Protein AF-A0A959I5C8-F1 (afdb_monomer_lite)

Foldseek 3Di:
DDPPDDPPPPPPPPPDDPDDDPPPVPQPQDQAWEWEADPNDIDIWGARGFADDPQKTWTHDPPPTQKIWIWPRHDFWDKDALVPVVRNIWIWGQDPVRDIDISPTKIWGWPDDDRNDTHTYIYD

Secondary structure (DSSP, 8-state):
-----SSSSSSSSTTS---------------EEEEEEETTEEEEEEES-EEEETTEEEES-TTT-SEEEEEES--SSEEEETTS-SSEEEEEEE-TTS-EEESSS-EEEEEEE-SS-EEEEEE-

Sequence (124 aa):
MKPFSFFLLLSLLALIACNKEDDTPEPSPGNCIVQYTYNGVETTDVVIACTYLDGTLNVGATGVDDSQIQIDPITAPGTFSSLNNDPMVFVAIKLDDGTQVFGVDVTVKVEKLTATESSGTFSG

pLDDT: mean 70.49, std 15.5, range [40.5, 89.94]

Radius of gyration: 22.76 Å; chains: 1; bounding box: 34×82×29 Å

Structure (mmCIF, N/CA/C/O backbone):
data_AF-A0A959I5C8-F1
#
_entry.id   AF-A0A959I5C8-F1
#
loop_
_atom_site.group_PDB
_atom_site.id
_atom_site.type_symbol
_atom_site.label_atom_id
_atom_site.label_alt_id
_atom_site.label_comp_id
_atom_site.label_asym_id
_atom_site.label_entity_id
_atom_site.label_seq_id
_atom_site.pdbx_PDB_ins_code
_atom_site.Cartn_x
_atom_site.Cartn_y
_atom_site.Cartn_z
_atom_site.occupancy
_atom_site.B_iso_or_equiv
_atom_site.auth_seq_id
_atom_site.auth_comp_id
_atom_site.auth_asym_id
_atom_site.auth_atom_id
_atom_site.pdbx_PDB_model_num
ATOM 1 N N . MET A 1 1 ? 10.334 -73.655 -10.610 1.00 41.66 1 MET A N 1
ATOM 2 C CA . MET A 1 1 ? 11.441 -72.734 -10.264 1.00 41.66 1 MET A CA 1
ATOM 3 C C . MET A 1 1 ? 10.967 -71.318 -10.570 1.00 41.66 1 MET A C 1
ATOM 5 O O . MET A 1 1 ? 10.453 -71.098 -11.657 1.00 41.66 1 MET A O 1
ATOM 9 N N . LYS A 1 2 ? 10.991 -70.421 -9.575 1.00 40.50 2 LYS A N 1
ATOM 10 C CA . LYS A 1 2 ? 10.448 -69.049 -9.633 1.00 40.50 2 LYS A CA 1
ATOM 11 C C . LYS A 1 2 ? 11.415 -68.115 -10.381 1.00 40.50 2 LYS A C 1
ATOM 13 O O . LYS A 1 2 ? 12.581 -68.097 -9.995 1.00 40.50 2 LYS A O 1
ATOM 18 N N . PRO A 1 3 ? 10.973 -67.285 -11.341 1.00 44.66 3 PRO A N 1
ATOM 19 C CA . PRO A 1 3 ? 11.736 -66.114 -11.752 1.00 44.66 3 PRO A CA 1
ATOM 20 C C . PRO A 1 3 ? 11.409 -64.964 -10.790 1.00 44.66 3 PRO A C 1
ATOM 22 O O . PRO A 1 3 ? 10.428 -64.249 -10.955 1.00 44.66 3 PRO A O 1
ATOM 25 N N . PHE A 1 4 ? 12.207 -64.825 -9.734 1.00 50.97 4 PHE A N 1
ATOM 26 C CA . PHE A 1 4 ? 12.113 -63.724 -8.772 1.00 50.97 4 PHE A CA 1
ATOM 27 C C . PHE A 1 4 ? 13.407 -62.913 -8.838 1.00 50.97 4 PHE A C 1
ATOM 29 O O . PHE A 1 4 ? 14.204 -62.957 -7.912 1.00 50.97 4 PHE A O 1
ATOM 36 N N . SER A 1 5 ? 13.689 -62.278 -9.980 1.00 56.00 5 SER A N 1
ATOM 37 C CA . SER A 1 5 ? 14.811 -61.333 -10.091 1.00 56.00 5 SER A CA 1
ATOM 38 C C . SER A 1 5 ? 14.785 -60.572 -11.421 1.00 56.00 5 SER A C 1
ATOM 40 O O . SER A 1 5 ? 15.542 -60.879 -12.334 1.00 56.00 5 SER A O 1
ATOM 42 N N . PHE A 1 6 ? 13.872 -59.607 -11.575 1.00 49.06 6 PHE A N 1
ATOM 43 C CA . PHE A 1 6 ? 14.007 -58.582 -12.631 1.00 49.06 6 PHE A CA 1
ATOM 44 C C . PHE A 1 6 ? 13.288 -57.252 -12.330 1.00 49.06 6 PHE A C 1
ATOM 46 O O . PHE A 1 6 ? 13.108 -56.431 -13.219 1.00 49.06 6 PHE A O 1
ATOM 53 N N . PHE A 1 7 ? 12.874 -57.008 -11.081 1.00 49.69 7 PHE A N 1
ATOM 54 C CA . PHE A 1 7 ? 12.113 -55.803 -10.703 1.00 49.69 7 PHE A CA 1
ATOM 55 C C . PHE A 1 7 ? 12.851 -54.876 -9.726 1.00 49.69 7 PHE A C 1
ATOM 57 O O . PHE A 1 7 ? 12.232 -54.029 -9.093 1.00 49.69 7 PHE A O 1
ATOM 64 N N . LEU A 1 8 ? 14.175 -55.020 -9.596 1.00 50.28 8 LEU A N 1
ATOM 65 C CA . LEU A 1 8 ? 14.963 -54.290 -8.592 1.00 50.28 8 LEU A CA 1
ATOM 66 C C . LEU A 1 8 ? 16.093 -53.428 -9.178 1.00 50.28 8 LEU A C 1
ATOM 68 O O . LEU A 1 8 ? 17.031 -53.086 -8.468 1.00 50.28 8 LEU A O 1
ATOM 72 N N . LEU A 1 9 ? 16.015 -53.083 -10.468 1.00 47.41 9 LEU A N 1
ATOM 73 C CA . LEU A 1 9 ? 17.000 -52.217 -11.135 1.00 47.41 9 LEU A CA 1
ATOM 74 C C . LEU A 1 9 ? 16.400 -50.957 -11.782 1.00 47.41 9 LEU A C 1
ATOM 76 O O . LEU A 1 9 ? 17.117 -50.220 -12.449 1.00 47.41 9 LEU A O 1
ATOM 80 N N . LEU A 1 10 ? 15.108 -50.683 -11.563 1.00 47.56 10 LEU A N 1
ATOM 81 C CA . LEU A 1 10 ? 14.416 -49.503 -12.106 1.00 47.56 10 LEU A CA 1
ATOM 82 C C . LEU A 1 10 ? 14.037 -48.462 -11.037 1.00 47.56 10 LEU A C 1
ATOM 84 O O . LEU A 1 10 ? 13.268 -47.548 -11.309 1.00 47.56 10 LEU A O 1
ATOM 88 N N . SER A 1 11 ? 14.559 -48.592 -9.816 1.00 48.16 11 SER A N 1
ATOM 89 C CA . SER A 1 11 ? 14.292 -47.675 -8.697 1.00 48.16 11 SER A CA 1
ATOM 90 C C . SER A 1 11 ? 15.457 -46.731 -8.370 1.00 48.16 11 SER A C 1
ATOM 92 O O . SER A 1 11 ? 15.317 -45.886 -7.493 1.00 48.16 11 SER A O 1
ATOM 94 N N . LEU A 1 12 ? 16.586 -46.809 -9.091 1.00 48.19 12 LEU A N 1
ATOM 95 C CA . LEU A 1 12 ? 17.755 -45.937 -8.873 1.00 48.19 12 LEU A CA 1
ATOM 96 C C . LEU A 1 12 ? 17.831 -44.700 -9.792 1.00 48.19 12 LEU A C 1
ATOM 98 O O . LEU A 1 12 ? 18.804 -43.957 -9.728 1.00 48.19 12 LEU A O 1
ATOM 102 N N . LEU A 1 13 ? 16.814 -44.447 -10.621 1.00 50.12 13 LEU A N 1
ATOM 103 C CA . LEU A 1 13 ? 16.760 -43.287 -11.529 1.00 50.12 13 LEU A CA 1
ATOM 104 C C . LEU A 1 13 ? 15.950 -42.095 -10.982 1.00 50.12 13 LEU A C 1
ATOM 106 O O . LEU A 1 13 ? 15.763 -41.116 -11.693 1.00 50.12 13 LEU A O 1
ATOM 110 N N . ALA A 1 14 ? 15.505 -42.136 -9.722 1.00 49.81 14 ALA A N 1
ATOM 111 C CA . ALA A 1 14 ? 14.696 -41.070 -9.116 1.00 49.81 14 ALA A CA 1
ATOM 112 C C . ALA A 1 14 ? 15.506 -39.960 -8.406 1.00 49.81 14 ALA A C 1
ATOM 114 O O . ALA A 1 14 ? 14.920 -39.145 -7.703 1.00 49.81 14 ALA A O 1
ATOM 115 N N . LEU A 1 15 ? 16.838 -39.919 -8.548 1.00 49.34 15 LEU A N 1
ATOM 116 C CA . LEU A 1 15 ? 17.700 -38.995 -7.785 1.00 49.34 15 LEU A CA 1
ATOM 117 C C . LEU A 1 15 ? 18.523 -38.022 -8.637 1.00 49.34 15 LEU A C 1
ATOM 119 O O . LEU A 1 15 ? 19.472 -37.426 -8.133 1.00 49.34 15 LEU A O 1
ATOM 123 N N . ILE A 1 16 ? 18.184 -37.822 -9.912 1.00 50.09 16 ILE A N 1
ATOM 124 C CA . ILE A 1 16 ? 18.898 -36.850 -10.746 1.00 50.09 16 ILE A CA 1
ATOM 125 C C . ILE A 1 16 ? 17.894 -35.876 -11.360 1.00 50.09 16 ILE A C 1
ATOM 127 O O . ILE A 1 16 ? 17.043 -36.280 -12.144 1.00 50.09 16 ILE A O 1
ATOM 131 N N . ALA A 1 17 ? 18.086 -34.600 -11.012 1.00 46.38 17 ALA A N 1
ATOM 132 C CA . ALA A 1 17 ? 17.464 -33.390 -11.556 1.00 46.38 17 ALA A CA 1
ATOM 133 C C . ALA A 1 17 ? 16.250 -32.804 -10.803 1.00 46.38 17 ALA A C 1
ATOM 135 O O . ALA A 1 17 ? 15.209 -32.546 -11.394 1.00 46.38 17 ALA A O 1
ATOM 136 N N . CYS A 1 18 ? 16.444 -32.430 -9.535 1.00 45.59 18 CYS A N 1
ATOM 137 C CA . CYS A 1 18 ? 16.006 -31.098 -9.094 1.00 45.59 18 CYS A CA 1
ATOM 138 C C . CYS A 1 18 ? 17.224 -30.172 -9.220 1.00 45.59 18 CYS A C 1
ATOM 140 O O . CYS A 1 18 ? 17.988 -30.020 -8.276 1.00 45.59 18 CYS A O 1
ATOM 142 N N . ASN A 1 19 ? 17.468 -29.651 -10.424 1.00 46.12 19 ASN A N 1
ATOM 143 C CA . ASN A 1 19 ? 18.477 -28.621 -10.676 1.00 46.12 19 ASN A CA 1
ATOM 144 C C . ASN A 1 19 ? 17.813 -27.469 -11.427 1.00 46.12 19 ASN A C 1
ATOM 146 O O . ASN A 1 19 ? 17.680 -27.519 -12.651 1.00 46.12 19 ASN A O 1
ATOM 150 N N . LYS A 1 20 ? 17.374 -26.487 -10.644 1.00 41.19 20 LYS A N 1
ATOM 151 C CA . LYS A 1 20 ? 17.337 -25.036 -10.880 1.00 41.19 20 LYS A CA 1
ATOM 152 C C . LYS A 1 20 ? 16.595 -24.474 -9.668 1.00 41.19 20 LYS A C 1
ATOM 154 O O . LYS A 1 20 ? 15.490 -24.917 -9.388 1.00 41.19 20 LYS A O 1
ATOM 159 N N . GLU A 1 21 ? 17.277 -23.780 -8.758 1.00 51.91 21 GLU A N 1
ATOM 160 C CA . GLU A 1 21 ? 17.575 -22.346 -8.920 1.00 51.91 21 GLU A CA 1
ATOM 161 C C . GLU A 1 21 ? 16.354 -21.633 -9.495 1.00 51.91 21 GLU A C 1
ATOM 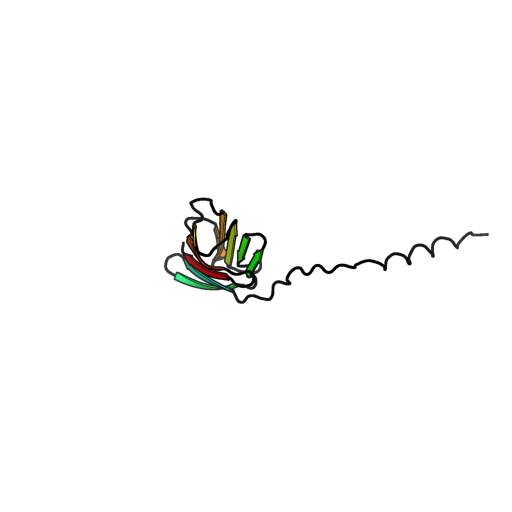163 O O . GLU A 1 21 ? 16.381 -21.137 -10.616 1.00 51.91 21 GLU A O 1
ATOM 168 N N . ASP A 1 22 ? 15.263 -21.646 -8.737 1.00 41.78 22 ASP A N 1
ATOM 169 C CA . ASP A 1 22 ? 14.411 -20.475 -8.736 1.00 41.78 22 ASP A CA 1
ATOM 170 C C . ASP A 1 22 ? 14.939 -19.602 -7.603 1.00 41.78 22 ASP A C 1
ATOM 172 O O . ASP A 1 22 ? 14.576 -19.759 -6.437 1.00 41.78 22 ASP A O 1
ATOM 176 N N . ASP A 1 23 ? 15.814 -18.668 -7.978 1.00 44.44 23 ASP A N 1
ATOM 177 C CA . ASP A 1 23 ? 15.924 -17.358 -7.340 1.00 44.44 23 ASP A CA 1
ATOM 178 C C . ASP A 1 23 ? 14.563 -16.637 -7.458 1.00 44.44 23 ASP A C 1
ATOM 180 O O . ASP A 1 23 ? 14.466 -15.513 -7.953 1.00 44.44 23 ASP A O 1
ATOM 184 N N . THR A 1 24 ? 13.463 -17.267 -7.025 1.00 43.78 24 THR A N 1
ATOM 185 C CA . THR A 1 24 ? 12.368 -16.473 -6.493 1.00 43.78 24 THR A CA 1
ATOM 186 C C . THR A 1 24 ? 13.022 -15.660 -5.395 1.00 43.78 24 THR A C 1
ATOM 188 O O . THR A 1 24 ? 13.665 -16.274 -4.537 1.00 43.78 24 THR A O 1
ATOM 191 N N . PRO A 1 25 ? 12.926 -14.320 -5.413 1.00 41.34 25 PRO A N 1
ATOM 192 C CA . PRO A 1 25 ? 13.269 -13.558 -4.236 1.00 41.34 25 PRO A CA 1
ATOM 193 C C . PRO A 1 25 ? 12.460 -14.209 -3.122 1.00 41.34 25 PRO A C 1
ATOM 195 O O . PRO A 1 25 ? 11.229 -14.115 -3.126 1.00 41.34 25 PRO A O 1
ATOM 198 N N . GLU A 1 26 ? 13.118 -14.954 -2.224 1.00 42.88 26 GLU A N 1
ATOM 199 C CA . GLU A 1 26 ? 12.483 -15.254 -0.956 1.00 42.88 26 GLU A CA 1
ATOM 200 C C . GLU A 1 26 ? 12.029 -13.883 -0.472 1.00 42.88 26 GLU A C 1
ATOM 202 O O . GLU A 1 26 ? 12.841 -12.947 -0.540 1.00 42.88 26 GLU A O 1
ATOM 207 N N . PRO A 1 27 ? 10.744 -13.698 -0.128 1.00 44.00 27 PRO A N 1
ATOM 208 C CA . PRO A 1 27 ? 10.306 -12.431 0.405 1.00 44.00 27 PRO A CA 1
ATOM 209 C C . PRO A 1 27 ? 11.151 -12.212 1.652 1.00 44.00 27 PRO A C 1
ATOM 211 O O . PRO A 1 27 ? 10.889 -12.780 2.709 1.00 44.00 27 PRO A O 1
ATOM 214 N N . SER A 1 28 ? 12.232 -11.443 1.501 1.00 46.00 28 SER A N 1
ATOM 215 C CA . SER A 1 28 ? 12.975 -10.909 2.620 1.00 46.00 28 SER A CA 1
ATOM 216 C C . SER A 1 28 ? 11.897 -10.239 3.446 1.00 46.00 28 SER A C 1
ATOM 218 O O . SER A 1 28 ? 11.186 -9.417 2.861 1.00 46.00 28 SER A O 1
ATOM 220 N N . PRO A 1 29 ? 11.710 -10.607 4.726 1.00 47.53 29 PRO A N 1
ATOM 221 C CA . PRO A 1 29 ? 10.671 -10.019 5.549 1.00 47.53 29 PRO A CA 1
ATOM 222 C C . PRO A 1 29 ? 10.858 -8.508 5.498 1.00 47.53 29 PRO A C 1
ATOM 224 O O . PRO A 1 29 ? 11.800 -7.944 6.060 1.00 47.53 29 PRO A O 1
ATOM 227 N N . GLY A 1 30 ? 10.018 -7.868 4.697 1.00 51.91 30 GLY A N 1
ATOM 228 C CA . GLY A 1 30 ? 9.975 -6.435 4.585 1.00 51.91 30 GLY A CA 1
ATOM 229 C C . GLY A 1 30 ? 9.112 -6.027 5.745 1.00 51.91 30 GLY A C 1
ATOM 230 O O . GLY A 1 30 ? 7.933 -6.349 5.739 1.00 51.91 30 GLY A O 1
ATOM 231 N N . ASN A 1 31 ? 9.684 -5.351 6.739 1.00 61.22 31 ASN A N 1
ATOM 232 C CA . ASN A 1 31 ? 8.907 -4.701 7.792 1.00 61.22 31 ASN A CA 1
ATOM 233 C C . ASN A 1 31 ? 8.192 -3.488 7.184 1.00 61.22 31 ASN A C 1
ATOM 235 O O . ASN A 1 31 ? 8.533 -2.338 7.467 1.00 61.22 31 ASN A O 1
ATOM 239 N N . CYS A 1 32 ? 7.269 -3.747 6.263 1.00 70.31 32 CYS A N 1
ATOM 240 C CA . CYS A 1 32 ? 6.440 -2.718 5.690 1.00 70.31 32 CYS A CA 1
ATOM 241 C C . CYS A 1 32 ? 5.409 -2.311 6.721 1.00 70.31 32 CYS A C 1
ATOM 243 O O . CYS A 1 32 ? 4.854 -3.133 7.448 1.00 70.31 32 CYS A O 1
ATOM 245 N N . ILE A 1 33 ? 5.186 -1.011 6.783 1.00 74.44 33 ILE A N 1
ATOM 246 C CA . ILE A 1 33 ? 4.218 -0.427 7.684 1.00 74.44 33 ILE A CA 1
ATOM 247 C C . ILE A 1 33 ? 3.069 0.059 6.816 1.00 74.44 33 ILE A C 1
ATOM 249 O O . ILE A 1 33 ? 3.275 0.882 5.923 1.00 74.44 33 ILE A O 1
ATOM 253 N N . VAL A 1 34 ? 1.873 -0.456 7.074 1.00 74.38 34 VAL A N 1
ATOM 254 C CA . VAL A 1 34 ? 0.636 0.062 6.500 1.00 74.38 34 VAL A CA 1
ATOM 255 C C . VAL A 1 34 ? 0.029 1.006 7.523 1.00 74.38 34 VAL A C 1
ATOM 257 O O . VAL A 1 34 ? -0.349 0.596 8.616 1.00 74.38 34 VAL A O 1
ATOM 260 N N . GLN A 1 35 ? -0.037 2.287 7.176 1.00 76.38 35 GLN A N 1
ATOM 261 C CA . GLN A 1 35 ? -0.720 3.296 7.982 1.00 76.38 35 GLN A CA 1
ATOM 262 C C . GLN A 1 35 ? -2.021 3.679 7.295 1.00 76.38 35 GLN A C 1
ATOM 264 O O . GLN A 1 35 ? -2.009 4.042 6.113 1.00 76.38 35 GLN A O 1
ATOM 269 N N . TYR A 1 36 ? -3.121 3.601 8.040 1.00 74.25 36 TYR A N 1
ATOM 270 C CA . TYR A 1 36 ? -4.444 3.951 7.548 1.00 74.25 36 TYR A CA 1
ATOM 271 C C . TYR A 1 36 ? -5.287 4.673 8.588 1.00 74.25 36 TYR A C 1
ATOM 273 O O . TYR A 1 36 ? -5.111 4.500 9.790 1.00 74.25 36 TYR A O 1
ATOM 281 N N . THR A 1 37 ? -6.245 5.462 8.113 1.00 78.50 37 THR A N 1
ATOM 282 C CA . THR A 1 37 ? -7.331 5.994 8.934 1.00 78.50 37 THR A CA 1
ATOM 283 C C . THR A 1 37 ? -8.618 5.289 8.539 1.00 78.50 37 THR A C 1
ATOM 285 O O . THR A 1 37 ? -8.907 5.205 7.352 1.00 78.50 37 THR A O 1
ATOM 288 N N . TYR A 1 38 ? -9.385 4.805 9.514 1.00 76.69 38 TYR A N 1
ATOM 289 C CA . TYR A 1 38 ? -10.731 4.273 9.301 1.00 76.69 38 TYR A CA 1
ATOM 290 C C . TYR A 1 38 ? -11.680 4.874 10.341 1.00 76.69 38 TYR A C 1
ATOM 292 O O . TYR A 1 38 ? -11.402 4.826 11.539 1.00 76.69 38 TYR A O 1
ATOM 300 N N . ASN A 1 39 ? -12.781 5.498 9.903 1.00 78.56 39 ASN A N 1
ATOM 301 C CA . ASN A 1 39 ? -13.728 6.211 10.780 1.00 78.56 39 ASN A CA 1
ATOM 302 C C . ASN A 1 39 ? -13.062 7.222 11.745 1.00 78.56 39 ASN A C 1
ATOM 304 O O . ASN A 1 39 ? -13.504 7.408 12.879 1.00 78.56 39 ASN A O 1
ATOM 308 N N . GLY A 1 40 ? -11.989 7.883 11.297 1.00 80.50 40 GLY A N 1
ATOM 309 C CA . GLY A 1 40 ? -11.234 8.858 12.095 1.00 80.50 40 GLY A CA 1
ATOM 310 C C . GLY A 1 40 ? -10.243 8.255 13.097 1.00 80.50 40 GLY A C 1
ATOM 311 O O . GLY A 1 40 ? -9.635 9.005 13.857 1.00 80.50 40 GLY A O 1
ATOM 312 N N . VAL A 1 41 ? -10.063 6.931 13.102 1.00 81.25 41 VAL A N 1
ATOM 313 C CA . VAL A 1 41 ? -9.063 6.236 13.920 1.00 81.25 41 VAL A CA 1
ATOM 314 C C . VAL A 1 41 ? -7.859 5.889 13.055 1.00 81.25 41 VAL A C 1
ATOM 316 O O . VAL A 1 41 ? -7.995 5.179 12.061 1.00 81.25 41 VAL A O 1
ATOM 319 N N . GLU A 1 42 ? -6.684 6.391 13.429 1.00 84.81 42 GLU A N 1
ATOM 320 C CA . GLU A 1 42 ? -5.417 6.001 12.808 1.00 84.81 42 GLU A CA 1
ATOM 321 C C . GLU A 1 42 ? -4.960 4.639 13.337 1.00 84.81 42 GLU A C 1
ATOM 323 O O . GLU A 1 42 ? -4.915 4.411 14.546 1.00 84.81 42 GLU A O 1
ATOM 328 N N . THR A 1 43 ? -4.609 3.744 12.419 1.00 84.06 43 THR A N 1
ATOM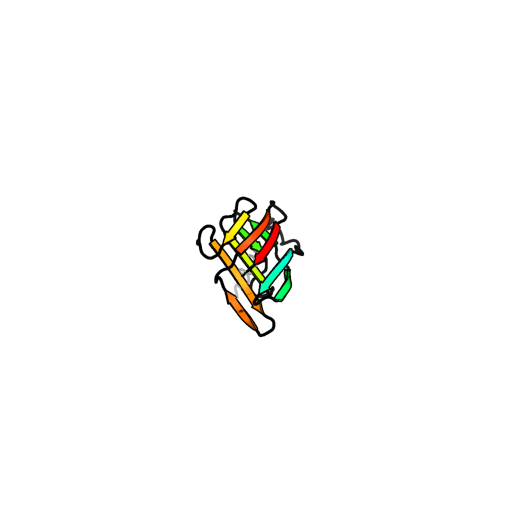 329 C CA . THR A 1 43 ? -4.091 2.402 12.687 1.00 84.06 43 THR A CA 1
ATOM 330 C C . THR A 1 43 ? -2.767 2.213 11.955 1.00 84.06 43 THR A C 1
ATOM 332 O O . THR A 1 43 ? -2.491 2.852 10.935 1.00 84.06 43 THR A O 1
ATOM 335 N N . THR A 1 44 ? -1.899 1.382 12.523 1.00 84.00 44 THR A N 1
ATOM 336 C CA . THR A 1 44 ? -0.579 1.073 11.981 1.00 84.00 44 THR A CA 1
ATOM 337 C C . THR A 1 44 ? -0.338 -0.423 12.085 1.00 84.00 44 THR A C 1
ATOM 339 O O . THR A 1 44 ? -0.162 -0.933 13.190 1.00 84.00 44 THR A O 1
ATOM 342 N N . ASP A 1 45 ? -0.250 -1.080 10.934 1.00 80.62 45 ASP A N 1
ATOM 343 C CA . ASP A 1 45 ? 0.022 -2.508 10.835 1.00 80.62 45 ASP A CA 1
ATOM 344 C C . ASP A 1 45 ? 1.440 -2.735 10.331 1.00 80.62 45 ASP A C 1
ATOM 346 O O . ASP A 1 45 ? 1.893 -2.092 9.381 1.00 80.62 45 ASP A O 1
ATOM 350 N N . VAL A 1 46 ? 2.143 -3.675 10.957 1.00 80.00 46 VAL A N 1
ATOM 351 C CA . VAL A 1 46 ? 3.400 -4.199 10.423 1.00 80.00 46 VAL A CA 1
ATOM 352 C C . VAL A 1 46 ? 3.061 -5.457 9.647 1.00 80.00 46 VAL A C 1
ATOM 354 O O . VAL A 1 46 ? 2.601 -6.431 10.237 1.00 80.00 46 VAL A O 1
ATOM 357 N N . VAL A 1 47 ? 3.285 -5.425 8.338 1.00 80.12 47 VAL A N 1
ATOM 358 C CA . VAL A 1 47 ? 3.005 -6.555 7.453 1.00 80.12 47 VAL A CA 1
ATOM 359 C C . VAL A 1 47 ? 4.286 -7.298 7.113 1.00 80.12 47 VAL A C 1
ATOM 361 O O . VAL A 1 47 ? 5.361 -6.699 7.057 1.00 80.12 47 VAL A O 1
ATOM 364 N N . ILE A 1 48 ? 4.179 -8.604 6.879 1.00 73.69 48 ILE A N 1
ATOM 365 C CA . ILE A 1 48 ? 5.354 -9.453 6.632 1.00 73.69 48 ILE A CA 1
ATOM 366 C C . ILE A 1 48 ? 5.844 -9.415 5.180 1.00 73.69 48 ILE A C 1
ATOM 368 O O . ILE A 1 48 ? 6.993 -9.769 4.904 1.00 73.69 48 ILE A O 1
ATOM 372 N N . ALA A 1 49 ? 4.974 -9.021 4.247 1.00 75.50 49 ALA A N 1
ATOM 373 C CA . ALA A 1 49 ? 5.232 -9.090 2.816 1.00 75.50 49 ALA A CA 1
ATOM 374 C C . ALA A 1 49 ? 5.139 -7.715 2.155 1.00 75.50 49 ALA A C 1
ATOM 376 O O . ALA A 1 49 ? 4.170 -6.978 2.322 1.00 75.50 49 ALA A O 1
ATOM 377 N N . CYS A 1 50 ? 6.150 -7.396 1.356 1.00 77.62 50 CYS A N 1
ATOM 378 C CA . CYS A 1 50 ? 6.195 -6.189 0.551 1.00 77.62 50 CYS A CA 1
ATOM 379 C C . CYS A 1 50 ? 7.020 -6.487 -0.692 1.00 77.62 50 CYS A C 1
ATOM 381 O O . CYS A 1 50 ? 8.237 -6.641 -0.616 1.00 77.62 50 CYS A O 1
ATOM 383 N N . THR A 1 51 ? 6.352 -6.650 -1.826 1.00 78.38 51 THR A N 1
ATOM 384 C CA . T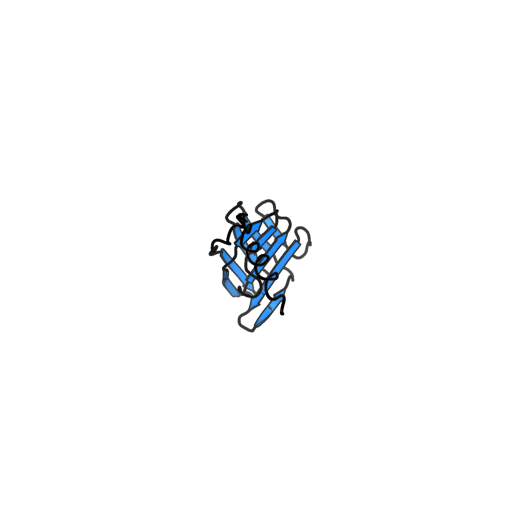HR A 1 51 ? 6.993 -7.083 -3.067 1.00 78.38 51 THR A CA 1
ATOM 385 C C . THR A 1 51 ? 6.530 -6.229 -4.227 1.00 78.38 51 THR A C 1
ATOM 387 O O . THR A 1 51 ? 5.343 -5.953 -4.390 1.00 78.38 51 THR A O 1
ATOM 390 N N . TYR A 1 52 ? 7.495 -5.817 -5.042 1.00 80.25 52 TYR A N 1
ATOM 391 C CA . TYR A 1 52 ? 7.249 -5.207 -6.335 1.00 80.25 52 TYR A CA 1
ATOM 392 C C . TYR A 1 52 ? 7.777 -6.160 -7.403 1.00 80.25 52 TYR A C 1
ATOM 394 O O . TYR A 1 52 ? 8.982 -6.392 -7.490 1.00 80.25 52 TYR A O 1
ATOM 402 N N . LEU A 1 53 ? 6.866 -6.752 -8.171 1.00 79.25 53 LEU A N 1
ATOM 403 C CA . LEU A 1 53 ? 7.182 -7.755 -9.182 1.00 79.25 53 LEU A CA 1
ATOM 404 C C . LEU A 1 53 ? 6.306 -7.523 -10.408 1.00 79.25 53 LEU A C 1
ATOM 406 O O . LEU A 1 53 ? 5.107 -7.315 -10.272 1.00 79.25 53 LEU A O 1
ATOM 410 N N . ASP A 1 54 ? 6.916 -7.539 -11.594 1.00 84.50 54 ASP A N 1
ATOM 411 C CA . ASP A 1 54 ? 6.226 -7.463 -12.890 1.00 84.50 54 ASP A CA 1
ATOM 412 C C . ASP A 1 54 ? 5.240 -6.289 -13.046 1.00 84.50 54 ASP A C 1
ATOM 414 O O . ASP A 1 54 ? 4.255 -6.375 -13.773 1.00 84.50 54 ASP A O 1
ATOM 418 N N . GLY A 1 55 ? 5.525 -5.155 -12.396 1.00 83.62 55 GLY A N 1
ATOM 419 C CA . GLY A 1 55 ? 4.656 -3.975 -12.435 1.00 83.62 55 GLY A CA 1
ATOM 420 C C . GLY A 1 55 ? 3.490 -4.032 -11.450 1.00 83.62 55 GLY A C 1
ATOM 421 O O . GLY A 1 55 ? 2.667 -3.128 -11.454 1.00 83.62 55 GLY A O 1
ATOM 422 N N . THR A 1 56 ? 3.438 -5.029 -10.572 1.00 87.25 56 THR A N 1
ATOM 423 C CA . THR A 1 56 ? 2.462 -5.123 -9.489 1.00 87.25 56 THR A CA 1
ATOM 424 C C . THR A 1 56 ? 3.142 -4.859 -8.149 1.00 87.25 56 THR A C 1
ATOM 426 O O . THR A 1 56 ? 4.163 -5.466 -7.814 1.00 87.25 56 THR A O 1
ATOM 429 N N . LEU A 1 57 ? 2.559 -3.964 -7.352 1.00 86.62 57 LEU A N 1
ATOM 430 C CA . LEU A 1 57 ? 2.922 -3.785 -5.947 1.00 86.62 57 LEU A CA 1
ATOM 431 C C . LEU A 1 57 ? 1.982 -4.622 -5.079 1.00 86.62 57 LEU A C 1
ATOM 433 O O . LEU A 1 57 ? 0.774 -4.413 -5.134 1.00 86.62 57 LEU A O 1
ATOM 437 N N . ASN A 1 58 ? 2.539 -5.509 -4.255 1.00 86.00 58 ASN A N 1
ATOM 438 C CA . ASN A 1 58 ? 1.825 -6.294 -3.250 1.00 86.00 58 ASN A CA 1
ATOM 439 C C . ASN A 1 58 ? 2.366 -5.961 -1.855 1.00 86.00 58 ASN A C 1
ATOM 441 O O . ASN A 1 58 ? 3.549 -6.171 -1.573 1.00 86.00 58 ASN A O 1
ATOM 445 N N . VAL A 1 59 ? 1.497 -5.464 -0.982 1.00 86.44 59 VAL A N 1
ATOM 446 C CA . VAL A 1 59 ? 1.780 -5.157 0.422 1.00 86.44 59 VAL A CA 1
ATOM 447 C C . VAL A 1 59 ? 0.832 -5.986 1.277 1.00 86.44 59 VAL A C 1
ATOM 449 O O . VAL A 1 59 ? -0.380 -5.911 1.098 1.00 86.44 59 VAL A O 1
ATOM 452 N N . GLY A 1 60 ? 1.382 -6.771 2.194 1.00 82.00 60 GLY A N 1
ATOM 453 C CA . GLY A 1 60 ? 0.641 -7.747 2.986 1.00 82.00 60 GLY A CA 1
ATOM 454 C C . GLY A 1 60 ? 0.390 -9.074 2.263 1.00 82.00 60 GLY A C 1
ATOM 455 O O . GLY A 1 60 ? 0.277 -9.144 1.038 1.00 82.00 60 GLY A O 1
ATOM 456 N N . ALA A 1 61 ? 0.314 -10.151 3.039 1.00 79.94 61 ALA A N 1
ATOM 457 C CA . ALA A 1 61 ? 0.047 -11.509 2.598 1.00 79.94 61 ALA A CA 1
ATOM 458 C C . ALA A 1 61 ? -1.364 -11.945 3.013 1.00 79.94 61 ALA A C 1
ATOM 460 O O . ALA A 1 61 ? -1.721 -11.943 4.196 1.00 79.94 61 ALA A O 1
ATOM 461 N N . THR A 1 62 ? -2.164 -12.380 2.034 1.00 76.19 62 THR A N 1
ATOM 462 C CA . THR A 1 62 ? -3.532 -12.863 2.263 1.00 76.19 62 THR A CA 1
ATOM 463 C C . THR A 1 62 ? -3.561 -13.983 3.302 1.00 76.19 62 THR A C 1
ATOM 465 O O . THR A 1 62 ? -2.885 -15.001 3.159 1.00 76.19 62 THR A O 1
ATOM 468 N N . GLY A 1 63 ? -4.398 -13.817 4.328 1.00 73.38 63 GLY A N 1
ATOM 469 C CA . GLY A 1 63 ? -4.593 -14.815 5.382 1.00 73.38 63 GLY A CA 1
ATOM 470 C C . GLY A 1 63 ? -3.500 -14.840 6.454 1.00 73.38 63 GLY A C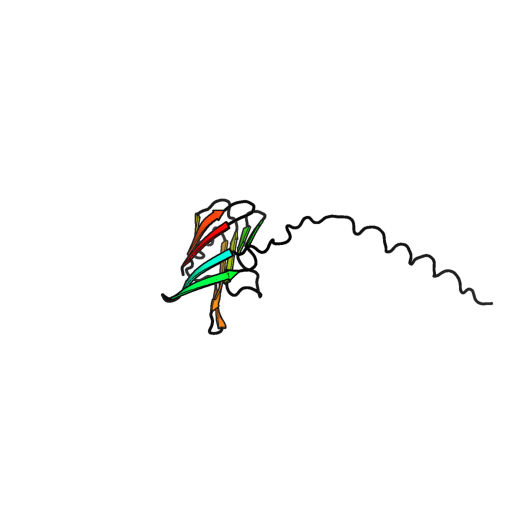 1
ATOM 471 O O . GLY A 1 63 ? -3.589 -15.669 7.358 1.00 73.38 63 GLY A O 1
ATOM 472 N N . VAL A 1 64 ? -2.507 -13.949 6.368 1.00 81.19 64 VAL A N 1
ATOM 473 C CA . VAL A 1 64 ? -1.462 -13.779 7.387 1.00 81.19 64 VAL A CA 1
ATOM 474 C C . VAL A 1 64 ? -1.514 -12.379 7.985 1.00 81.19 64 VAL A C 1
ATOM 476 O O . VAL A 1 64 ? -1.581 -12.256 9.204 1.00 81.19 64 VAL A O 1
ATOM 479 N N . ASP A 1 65 ? -1.518 -11.353 7.136 1.00 83.94 65 ASP A N 1
ATOM 480 C CA . ASP A 1 65 ? -1.556 -9.958 7.566 1.00 83.94 65 ASP A CA 1
ATOM 481 C C . ASP A 1 65 ? -3.003 -9.453 7.687 1.00 83.94 65 ASP A C 1
ATOM 483 O O . ASP A 1 65 ? -3.886 -9.863 6.927 1.00 83.94 65 ASP A O 1
ATOM 487 N N . ASP A 1 66 ? -3.244 -8.542 8.633 1.00 85.88 66 ASP A N 1
ATOM 488 C CA . ASP A 1 66 ? -4.551 -7.893 8.807 1.00 85.88 66 ASP A CA 1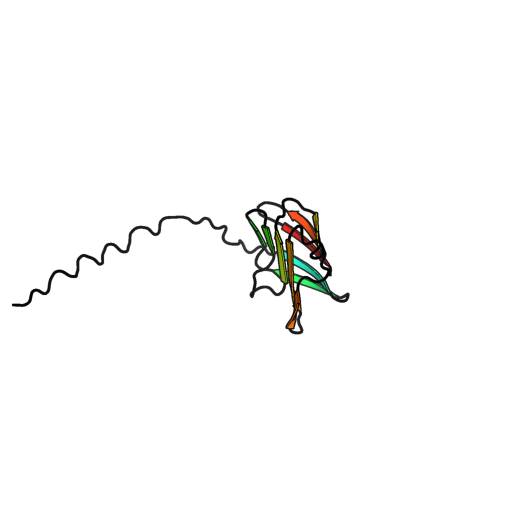
ATOM 489 C C . ASP A 1 66 ? -4.814 -6.804 7.749 1.00 85.88 66 ASP A C 1
ATOM 491 O O . ASP A 1 66 ? -5.968 -6.488 7.466 1.00 85.88 66 ASP A O 1
ATOM 495 N N . SER A 1 67 ? -3.766 -6.309 7.085 1.00 85.50 67 SER A N 1
ATOM 496 C CA . SER A 1 67 ? -3.857 -5.339 5.991 1.00 85.50 67 SER A CA 1
ATOM 497 C C . SER A 1 67 ? -3.216 -5.868 4.711 1.00 85.50 67 SER A C 1
ATOM 499 O O . SER A 1 67 ? -2.076 -6.332 4.718 1.00 85.50 67 SER A O 1
ATOM 501 N N . GLN A 1 68 ? -3.930 -5.737 3.591 1.00 88.25 68 GLN A N 1
ATOM 502 C CA . GLN A 1 68 ? -3.457 -6.072 2.252 1.00 88.25 68 GLN A CA 1
ATOM 503 C C . GLN A 1 68 ? -3.764 -4.947 1.258 1.00 88.25 68 GLN A C 1
ATOM 505 O O . GLN A 1 68 ? -4.902 -4.493 1.146 1.00 88.25 68 GLN A O 1
ATOM 510 N N . ILE A 1 69 ? -2.761 -4.549 0.479 1.00 87.62 69 ILE A N 1
ATOM 511 C CA . ILE A 1 69 ? -2.873 -3.584 -0.617 1.00 87.62 69 ILE A CA 1
ATOM 512 C C . ILE A 1 69 ? -2.212 -4.187 -1.856 1.00 87.62 69 ILE A C 1
ATOM 514 O O . ILE A 1 69 ? -1.062 -4.620 -1.805 1.00 87.62 69 ILE A O 1
ATOM 518 N N . GLN A 1 70 ? -2.916 -4.166 -2.983 1.00 88.94 70 GLN A N 1
ATOM 519 C CA . GLN A 1 70 ? -2.367 -4.506 -4.289 1.00 88.94 70 GLN A CA 1
ATOM 520 C C . GLN A 1 70 ? -2.660 -3.384 -5.287 1.00 88.94 70 GLN A C 1
ATOM 522 O O . GLN A 1 70 ? -3.785 -2.890 -5.359 1.00 88.94 70 GLN A O 1
ATOM 527 N N . ILE A 1 71 ? -1.647 -2.982 -6.057 1.00 88.19 71 ILE A N 1
ATOM 528 C CA . ILE A 1 71 ? -1.778 -2.000 -7.141 1.00 88.19 71 ILE A CA 1
ATOM 529 C C . ILE A 1 71 ? -1.188 -2.593 -8.415 1.00 88.19 71 ILE A C 1
ATOM 531 O O . ILE A 1 71 ? -0.010 -2.957 -8.429 1.00 88.19 71 ILE A O 1
ATOM 535 N N . ASP A 1 72 ? -1.996 -2.662 -9.470 1.00 89.06 72 ASP A N 1
ATOM 536 C CA . ASP A 1 72 ? -1.604 -3.210 -10.768 1.00 89.06 72 ASP A CA 1
ATOM 537 C C . ASP A 1 72 ? -2.275 -2.465 -11.941 1.00 89.06 72 ASP A C 1
ATOM 539 O O . ASP A 1 72 ? -3.501 -2.369 -11.968 1.00 89.06 72 ASP A O 1
ATOM 543 N N . PRO A 1 73 ? -1.536 -1.950 -12.936 1.00 89.94 73 PRO A N 1
ATOM 544 C CA . PRO A 1 73 ? -0.083 -1.811 -12.981 1.00 89.94 73 PRO A CA 1
ATOM 545 C C . PRO A 1 73 ? 0.403 -0.585 -12.189 1.00 89.94 73 PRO A C 1
ATOM 547 O O . PRO A 1 73 ? -0.281 0.426 -12.073 1.00 89.94 73 PRO A O 1
ATOM 550 N N . ILE A 1 74 ? 1.637 -0.609 -11.701 1.00 86.56 74 ILE A N 1
ATOM 551 C CA . ILE A 1 74 ? 2.314 0.547 -11.116 1.00 86.56 74 ILE A CA 1
ATOM 552 C C . ILE A 1 74 ? 3.741 0.646 -11.646 1.00 86.56 74 ILE A C 1
ATOM 554 O O . ILE A 1 74 ? 4.519 -0.299 -11.591 1.00 86.56 74 ILE A O 1
ATOM 558 N N . THR A 1 75 ? 4.097 1.819 -12.168 1.00 84.38 75 THR A N 1
ATOM 559 C CA . THR A 1 75 ? 5.428 2.072 -12.748 1.00 84.38 75 THR A CA 1
ATOM 560 C C . THR A 1 75 ? 6.178 3.209 -12.060 1.00 84.38 75 THR A C 1
ATOM 562 O O . THR A 1 75 ? 7.350 3.438 -12.350 1.00 84.38 75 THR A O 1
ATOM 565 N N . ALA A 1 76 ? 5.510 3.958 -11.182 1.00 83.50 76 ALA A N 1
ATOM 566 C CA . ALA A 1 76 ? 6.080 5.085 -10.457 1.00 83.50 76 ALA A CA 1
ATOM 567 C C . ALA A 1 76 ? 5.300 5.345 -9.155 1.00 83.50 76 ALA A C 1
ATOM 569 O O . ALA A 1 76 ? 4.136 4.951 -9.055 1.00 83.50 76 ALA A O 1
ATOM 570 N N . PRO A 1 77 ? 5.905 6.041 -8.175 1.00 85.38 77 PRO A N 1
ATOM 571 C CA . PRO A 1 77 ? 5.178 6.625 -7.050 1.00 85.38 77 PRO A CA 1
ATOM 572 C C . PRO A 1 77 ? 4.015 7.506 -7.526 1.00 85.38 77 PRO A C 1
ATOM 574 O O . PRO A 1 77 ? 4.085 8.129 -8.588 1.00 85.38 77 PRO A O 1
ATOM 577 N N . GLY A 1 78 ? 2.954 7.592 -6.730 1.00 84.38 78 GLY A N 1
ATOM 578 C CA . GLY A 1 78 ? 1.734 8.279 -7.134 1.00 84.38 78 GLY A CA 1
ATOM 579 C C . GLY A 1 78 ? 0.605 8.142 -6.125 1.00 84.38 78 GLY A C 1
ATOM 580 O O . GLY A 1 78 ? 0.768 7.578 -5.046 1.00 84.38 78 GLY A O 1
ATOM 581 N N . THR A 1 79 ? -0.550 8.695 -6.477 1.00 84.81 79 THR A N 1
ATOM 582 C CA . THR A 1 79 ? -1.792 8.538 -5.720 1.00 84.81 79 THR A CA 1
ATOM 583 C C . THR A 1 79 ? -2.773 7.758 -6.575 1.00 84.81 79 THR A C 1
ATOM 585 O O . THR A 1 79 ? -3.063 8.153 -7.702 1.00 84.81 79 THR A O 1
ATOM 588 N N . PHE A 1 80 ? -3.260 6.651 -6.035 1.00 85.31 80 PHE A N 1
ATOM 589 C CA . PHE A 1 80 ? -4.087 5.672 -6.721 1.00 85.31 80 PHE A CA 1
ATOM 590 C C . PHE A 1 80 ? -5.387 5.501 -5.949 1.00 85.31 80 PHE A C 1
ATOM 592 O O . PHE A 1 80 ? -5.380 5.525 -4.722 1.00 85.31 80 PHE A O 1
ATOM 599 N N . SER A 1 81 ? -6.506 5.346 -6.649 1.00 82.38 81 SER A N 1
ATOM 600 C CA . SER A 1 81 ? -7.812 5.194 -6.009 1.00 82.38 81 SER A CA 1
ATOM 601 C C . SER A 1 81 ? -8.538 3.975 -6.548 1.00 82.38 81 SER A C 1
ATOM 603 O O . SER A 1 81 ? -8.527 3.740 -7.756 1.00 82.38 81 SER A O 1
ATOM 605 N N . SER A 1 82 ? -9.221 3.244 -5.663 1.00 80.69 82 SER A N 1
ATOM 606 C CA . SER A 1 82 ? -10.066 2.106 -6.049 1.00 80.69 82 SER A CA 1
ATOM 607 C C . SER A 1 82 ? -11.297 2.512 -6.867 1.00 80.69 82 SER A C 1
ATOM 609 O O . SER A 1 82 ? -11.929 1.660 -7.482 1.00 80.69 82 SER A O 1
ATOM 611 N N . LEU A 1 83 ? -11.621 3.809 -6.927 1.00 75.75 83 LEU A N 1
ATOM 612 C CA . LEU A 1 83 ? -12.778 4.343 -7.649 1.00 75.75 83 LEU A CA 1
ATOM 613 C C . LEU A 1 83 ? -12.633 4.304 -9.171 1.00 75.75 83 LEU A C 1
ATOM 615 O O . LEU A 1 83 ? -13.616 4.122 -9.888 1.00 75.75 83 LEU A O 1
ATOM 619 N N . ASN A 1 84 ? -11.416 4.521 -9.670 1.00 67.38 84 ASN A N 1
ATOM 620 C CA . ASN A 1 84 ? -11.195 4.783 -11.091 1.00 67.38 84 ASN A CA 1
ATOM 621 C C . ASN A 1 84 ? -10.771 3.536 -11.881 1.00 67.38 84 ASN A C 1
ATOM 623 O O . ASN A 1 84 ? -10.638 3.629 -13.097 1.00 67.38 84 ASN A O 1
ATOM 627 N N . ASN A 1 85 ? -10.607 2.382 -11.218 1.00 66.44 85 ASN A N 1
ATOM 628 C CA . ASN A 1 85 ? -10.222 1.076 -11.783 1.00 66.44 85 ASN A CA 1
ATOM 629 C C . ASN A 1 85 ? -8.924 1.039 -12.625 1.00 66.44 85 ASN A C 1
ATOM 631 O O . ASN A 1 85 ? -8.553 -0.042 -13.078 1.00 66.44 85 ASN A O 1
ATOM 635 N N . ASP A 1 86 ? -8.229 2.165 -12.817 1.00 74.44 86 ASP A N 1
ATOM 636 C CA . ASP A 1 86 ? -6.922 2.251 -13.471 1.00 74.44 86 ASP A CA 1
ATOM 637 C C . ASP A 1 86 ? -5.977 3.199 -12.693 1.00 74.44 86 ASP A C 1
ATOM 639 O O . ASP A 1 86 ? -6.251 4.405 -12.600 1.00 74.44 86 ASP A O 1
ATOM 643 N N . PRO A 1 87 ? -4.886 2.676 -12.104 1.00 75.81 87 PRO A N 1
ATOM 644 C CA . PRO A 1 87 ? -4.574 1.248 -12.006 1.00 75.81 87 PRO A CA 1
ATOM 645 C C . PRO A 1 87 ? -5.575 0.499 -11.117 1.00 75.81 87 PRO A C 1
ATOM 647 O O . PRO A 1 87 ? -6.264 1.105 -10.294 1.00 75.81 87 PRO A O 1
ATOM 650 N N . MET A 1 88 ? -5.667 -0.825 -11.272 1.00 85.19 88 MET A N 1
ATOM 651 C CA . MET A 1 88 ? -6.457 -1.665 -10.374 1.00 85.19 88 MET A CA 1
ATOM 652 C C . MET A 1 88 ? -5.864 -1.578 -8.969 1.00 85.19 88 MET A C 1
ATOM 654 O O . MET A 1 88 ? -4.768 -2.071 -8.708 1.00 85.19 88 MET A O 1
ATOM 658 N N . VAL A 1 89 ? -6.610 -0.950 -8.062 1.00 86.38 89 VAL A N 1
ATOM 659 C CA . VAL A 1 89 ? -6.278 -0.866 -6.639 1.00 86.38 89 VAL A CA 1
ATOM 660 C C . VAL A 1 89 ? -7.201 -1.800 -5.874 1.00 86.38 89 VAL A C 1
ATOM 662 O O . VAL A 1 89 ? -8.406 -1.565 -5.782 1.00 86.38 89 VAL A O 1
ATOM 665 N N . PHE A 1 90 ? -6.624 -2.846 -5.298 1.00 86.81 90 PHE A N 1
ATOM 666 C CA . PHE A 1 90 ? -7.293 -3.714 -4.344 1.00 86.81 90 PHE A CA 1
ATOM 667 C C . PHE A 1 90 ? -6.794 -3.390 -2.942 1.00 86.81 90 PHE A C 1
ATOM 669 O O . PHE A 1 90 ? -5.590 -3.334 -2.701 1.00 86.81 90 PHE A O 1
ATOM 676 N N . VAL A 1 91 ? -7.725 -3.196 -2.012 1.00 86.38 91 VAL A N 1
ATOM 677 C CA . VAL A 1 91 ? -7.403 -3.073 -0.593 1.00 86.38 91 VAL A CA 1
ATOM 678 C C . VAL A 1 91 ? -8.365 -3.920 0.213 1.00 86.38 91 VAL A C 1
ATOM 680 O O . VAL A 1 91 ? -9.580 -3.836 0.011 1.00 86.38 91 VAL A O 1
ATOM 683 N N . ALA A 1 92 ? -7.798 -4.710 1.119 1.00 86.56 92 ALA A N 1
ATOM 684 C CA . ALA A 1 92 ? -8.508 -5.454 2.138 1.00 86.56 92 ALA A CA 1
ATOM 685 C C . ALA A 1 92 ? -7.907 -5.133 3.507 1.00 86.56 92 ALA A C 1
ATOM 687 O O . ALA A 1 92 ? -6.699 -5.254 3.697 1.00 86.56 92 ALA A O 1
ATOM 688 N N . ILE A 1 93 ? -8.750 -4.728 4.453 1.00 85.44 93 ILE A N 1
ATOM 689 C CA . ILE A 1 93 ? -8.353 -4.469 5.840 1.00 85.44 93 ILE A CA 1
ATOM 690 C C . ILE A 1 93 ? -9.269 -5.276 6.748 1.00 85.44 93 ILE A C 1
ATOM 692 O O . ILE A 1 93 ? -10.493 -5.202 6.624 1.00 85.44 93 ILE A O 1
ATOM 696 N N . LYS A 1 94 ? -8.686 -6.037 7.667 1.00 86.06 94 LYS A N 1
ATOM 697 C CA . LYS A 1 94 ? -9.384 -6.759 8.722 1.00 86.06 94 LYS A CA 1
ATOM 698 C C . LYS A 1 94 ? -9.253 -5.971 10.021 1.00 86.06 94 LYS A C 1
ATOM 700 O O . LYS A 1 94 ? -8.173 -5.847 10.576 1.00 86.06 94 LYS A O 1
ATOM 705 N N . LEU A 1 95 ? -10.371 -5.431 10.487 1.00 83.19 95 LEU A N 1
ATOM 706 C CA . LEU A 1 95 ? -10.443 -4.654 11.719 1.00 83.19 95 LEU A CA 1
ATOM 707 C C . LEU A 1 95 ? -10.436 -5.570 12.952 1.00 83.19 95 LEU A C 1
ATOM 709 O O . LEU A 1 95 ? -10.787 -6.751 12.867 1.00 83.19 95 LEU A O 1
ATOM 713 N N . ASP A 1 96 ? -10.127 -4.995 14.116 1.00 81.62 96 ASP A N 1
ATOM 714 C CA . ASP A 1 96 ? -10.092 -5.697 15.410 1.00 81.62 96 ASP A CA 1
ATOM 715 C C . ASP A 1 96 ? -11.416 -6.386 15.779 1.00 81.62 96 ASP A C 1
ATOM 717 O O . ASP A 1 96 ? -11.431 -7.407 16.469 1.00 81.62 96 ASP A O 1
ATOM 721 N N . ASP A 1 97 ? -12.546 -5.844 15.316 1.00 81.94 97 ASP A N 1
ATOM 722 C CA . ASP A 1 97 ? -13.879 -6.418 15.532 1.00 81.94 97 ASP A CA 1
ATOM 723 C C . ASP A 1 97 ? -14.217 -7.571 14.563 1.00 81.94 97 ASP A C 1
ATOM 725 O O . ASP A 1 97 ? -15.306 -8.147 14.626 1.00 81.94 97 ASP A O 1
ATOM 729 N N . GLY A 1 98 ? -13.277 -7.933 13.685 1.00 80.94 98 GLY A N 1
ATOM 730 C CA . GLY A 1 98 ? -13.414 -8.972 12.669 1.00 80.94 98 GLY A CA 1
ATOM 731 C C . GLY A 1 98 ? -14.067 -8.504 11.367 1.00 80.94 98 GLY A C 1
ATOM 732 O O . GLY A 1 98 ? -14.185 -9.304 10.434 1.00 80.94 98 GLY A O 1
ATOM 733 N N . THR A 1 99 ? -14.477 -7.237 11.272 1.00 82.88 99 THR A N 1
ATOM 734 C CA . THR A 1 99 ? -15.001 -6.648 10.036 1.00 82.88 99 THR A CA 1
ATOM 735 C C . THR A 1 99 ? -13.919 -6.629 8.963 1.00 82.88 99 THR A C 1
ATOM 737 O O . THR A 1 99 ? -12.773 -6.276 9.229 1.00 82.88 99 THR A O 1
ATOM 740 N N . GLN A 1 100 ? -14.290 -6.981 7.732 1.00 82.19 100 GLN A N 1
ATOM 741 C CA . GLN A 1 100 ? -13.410 -6.871 6.572 1.00 82.19 100 GLN A CA 1
ATOM 742 C C . GLN A 1 100 ? -13.891 -5.737 5.670 1.00 82.19 100 GLN A C 1
ATOM 744 O O . GLN A 1 100 ? -15.031 -5.741 5.201 1.00 82.19 100 GLN A O 1
ATOM 749 N N . VAL A 1 101 ? -13.015 -4.765 5.445 1.00 79.44 101 VAL A N 1
ATOM 750 C CA . VAL A 1 101 ? -13.233 -3.630 4.551 1.00 79.44 101 VAL A CA 1
ATOM 751 C C . VAL A 1 101 ? -12.592 -3.957 3.211 1.00 79.44 101 VAL A C 1
ATOM 753 O O . VAL A 1 101 ? -11.408 -4.278 3.165 1.00 79.44 101 VAL A O 1
ATOM 756 N N . PHE A 1 102 ? -13.364 -3.863 2.127 1.00 78.56 102 PHE A N 1
ATOM 757 C CA . PHE A 1 102 ? -12.896 -4.117 0.764 1.00 78.56 102 PHE A CA 1
ATOM 758 C C . PHE A 1 102 ? -13.206 -2.933 -0.145 1.00 78.56 102 PHE A C 1
ATOM 760 O O . PHE A 1 102 ? -14.371 -2.572 -0.279 1.00 78.56 102 PHE A O 1
ATOM 767 N N . GLY A 1 103 ? -12.196 -2.393 -0.828 1.00 67.81 103 GLY A N 1
ATOM 768 C CA . GLY A 1 103 ? -12.333 -1.655 -2.094 1.00 67.81 103 GLY A CA 1
ATOM 769 C C . GLY A 1 103 ? -13.230 -0.403 -2.179 1.00 67.81 103 GLY A C 1
ATOM 770 O O . GLY A 1 103 ? -13.252 0.205 -3.247 1.00 67.81 103 GLY A O 1
ATOM 771 N N . VAL A 1 104 ? -13.947 0.028 -1.138 1.00 64.12 104 VAL A N 1
ATOM 772 C CA . VAL A 1 104 ? -14.800 1.231 -1.198 1.00 64.12 104 VAL A CA 1
ATOM 773 C C . VAL A 1 104 ? -14.021 2.490 -0.823 1.00 64.12 104 VAL A C 1
ATOM 775 O O . VAL A 1 104 ? -13.514 2.594 0.285 1.00 64.12 104 VAL A O 1
ATOM 778 N N . ASP A 1 105 ? -13.953 3.425 -1.774 1.00 72.50 105 ASP A N 1
ATOM 779 C CA . ASP A 1 105 ? -13.498 4.817 -1.633 1.00 72.50 105 ASP A CA 1
ATOM 780 C C . ASP A 1 105 ? -12.100 5.024 -1.044 1.00 72.50 105 ASP A C 1
ATOM 782 O O . ASP A 1 105 ? -11.819 6.018 -0.376 1.00 72.50 105 ASP A O 1
ATOM 786 N N . VAL A 1 106 ? -11.178 4.118 -1.358 1.00 76.56 106 VAL A N 1
ATOM 787 C CA . VAL A 1 106 ? -9.823 4.201 -0.826 1.00 76.56 106 VAL A CA 1
ATOM 788 C C . VAL A 1 106 ? -8.880 4.966 -1.744 1.00 76.56 106 VAL A C 1
ATOM 790 O O . VAL A 1 106 ? -8.948 4.877 -2.975 1.00 76.56 106 VAL A O 1
ATOM 793 N N . THR A 1 107 ? -7.959 5.701 -1.130 1.00 78.56 107 THR A N 1
ATOM 794 C CA . THR A 1 107 ? -6.826 6.360 -1.776 1.00 78.56 107 THR A CA 1
ATOM 795 C C . THR A 1 107 ? -5.528 5.808 -1.197 1.00 78.56 107 THR A C 1
ATOM 797 O O . THR A 1 107 ? -5.272 5.923 -0.001 1.00 78.56 107 THR A O 1
ATOM 800 N N . VAL A 1 108 ? -4.687 5.232 -2.053 1.00 80.69 108 VAL A N 1
ATOM 801 C CA . VAL A 1 108 ? -3.337 4.773 -1.720 1.00 80.69 108 VAL A CA 1
ATOM 802 C C . VAL A 1 108 ? -2.326 5.754 -2.295 1.00 80.69 108 VAL A C 1
ATOM 804 O O . VAL A 1 108 ? -2.274 5.980 -3.503 1.00 80.69 108 VAL A O 1
ATOM 807 N N . LYS A 1 109 ? -1.482 6.326 -1.446 1.00 81.38 109 LYS A N 1
ATOM 808 C CA . LYS A 1 109 ? -0.341 7.143 -1.842 1.00 81.38 109 LYS A CA 1
ATOM 809 C C . LYS A 1 109 ? 0.927 6.310 -1.728 1.00 81.38 109 LYS A C 1
ATOM 811 O O . LYS A 1 109 ? 1.330 5.960 -0.630 1.00 81.38 109 LYS A O 1
ATOM 816 N N . VAL A 1 110 ? 1.594 6.049 -2.842 1.00 80.88 110 VAL A N 1
ATOM 817 C CA . VAL A 1 110 ? 2.932 5.448 -2.866 1.00 80.88 110 VAL A CA 1
ATOM 818 C C . VAL A 1 110 ? 3.949 6.581 -2.954 1.00 80.88 110 VAL A C 1
ATOM 820 O O . VAL A 1 110 ? 3.960 7.332 -3.925 1.00 80.88 110 VAL A O 1
ATOM 823 N N . GLU A 1 111 ? 4.785 6.730 -1.931 1.00 74.88 111 GLU A N 1
ATOM 824 C CA . GLU A 1 111 ? 5.808 7.779 -1.824 1.00 74.88 111 GLU A CA 1
ATOM 825 C C . GLU A 1 111 ? 7.167 7.317 -2.348 1.00 74.88 111 GLU A C 1
ATOM 827 O O . GLU A 1 111 ? 7.917 8.103 -2.930 1.00 74.88 111 GLU A O 1
ATOM 832 N N . LYS A 1 112 ? 7.471 6.029 -2.178 1.00 73.19 112 LYS A N 1
ATOM 833 C CA . LYS A 1 112 ? 8.681 5.395 -2.693 1.00 73.19 112 LYS A CA 1
ATOM 834 C C . LYS A 1 112 ? 8.301 4.103 -3.394 1.00 73.19 112 LYS A C 1
ATOM 836 O O . LYS A 1 112 ? 7.538 3.310 -2.855 1.00 73.19 112 LYS A O 1
ATOM 841 N N . LEU A 1 113 ? 8.857 3.898 -4.581 1.00 77.75 113 LEU A N 1
ATOM 842 C CA . LEU A 1 113 ? 8.748 2.658 -5.336 1.00 77.75 113 LEU A CA 1
ATOM 843 C C . LEU A 1 113 ? 10.100 2.389 -5.985 1.00 77.75 113 LEU A C 1
ATOM 845 O O . LEU A 1 113 ? 10.598 3.193 -6.772 1.00 77.75 113 LEU A O 1
ATOM 849 N N . THR A 1 114 ? 10.711 1.278 -5.615 1.00 70.19 114 THR A N 1
ATOM 850 C CA . THR A 1 114 ? 11.969 0.785 -6.170 1.00 70.19 114 THR A CA 1
ATOM 851 C C . THR A 1 114 ? 11.839 -0.714 -6.414 1.00 70.19 114 THR A C 1
ATOM 853 O O . THR A 1 114 ? 10.863 -1.331 -5.996 1.00 70.19 114 THR A O 1
ATOM 856 N N . ALA A 1 115 ? 12.838 -1.318 -7.058 1.00 63.78 115 ALA A N 1
ATOM 857 C CA . ALA A 1 115 ? 12.865 -2.763 -7.275 1.00 63.78 115 ALA A CA 1
ATOM 858 C C . ALA A 1 115 ? 12.837 -3.590 -5.971 1.00 63.78 115 ALA A C 1
ATOM 860 O O . ALA A 1 115 ? 12.440 -4.746 -6.001 1.00 63.78 115 ALA A O 1
ATOM 861 N N . THR A 1 116 ? 13.270 -3.020 -4.842 1.00 59.28 116 THR A N 1
ATOM 862 C CA . THR A 1 116 ? 13.465 -3.757 -3.579 1.00 59.28 116 THR A CA 1
ATOM 863 C C . THR A 1 116 ? 12.748 -3.137 -2.383 1.00 59.28 116 THR A C 1
ATOM 865 O O . THR A 1 116 ? 12.760 -3.709 -1.301 1.00 59.28 116 THR A O 1
ATOM 868 N N . GLU A 1 117 ? 12.161 -1.952 -2.541 1.00 58.84 117 GLU A N 1
ATOM 869 C CA . GLU A 1 117 ? 11.525 -1.199 -1.459 1.00 58.84 117 GLU A CA 1
ATOM 870 C C . GLU A 1 117 ? 10.351 -0.373 -1.985 1.00 58.84 117 GLU A C 1
ATOM 872 O O . GLU A 1 117 ? 10.471 0.316 -3.005 1.00 58.84 117 GLU A O 1
ATOM 877 N N . SER A 1 118 ? 9.262 -0.347 -1.223 1.00 59.84 118 SER A N 1
ATOM 878 C CA . SER A 1 118 ? 8.132 0.558 -1.420 1.00 59.84 118 SER A CA 1
ATOM 879 C C . SER A 1 118 ? 7.689 1.167 -0.089 1.00 59.84 118 SER A C 1
ATOM 881 O O . SER A 1 118 ? 7.719 0.486 0.932 1.00 59.84 118 SER A O 1
ATOM 883 N N . SER A 1 119 ? 7.256 2.428 -0.084 1.00 62.53 119 SER A N 1
ATOM 884 C CA . SER A 1 119 ? 6.649 3.078 1.089 1.00 62.53 119 SER A CA 1
ATOM 885 C C . SER A 1 119 ? 5.497 3.984 0.668 1.00 62.53 119 SER A C 1
ATOM 887 O O . SER A 1 119 ? 5.495 4.502 -0.452 1.00 62.53 119 SER A O 1
ATOM 889 N N . GLY A 1 120 ? 4.523 4.196 1.551 1.00 55.59 120 GLY A N 1
ATOM 890 C CA . GLY A 1 120 ? 3.318 4.953 1.233 1.00 55.59 120 GLY A CA 1
ATOM 891 C C . GLY A 1 120 ? 2.341 5.074 2.399 1.00 55.59 120 GLY A C 1
ATOM 892 O O . GLY A 1 120 ? 2.592 4.550 3.480 1.00 55.59 120 GLY A O 1
ATOM 893 N N . THR A 1 121 ? 1.220 5.749 2.165 1.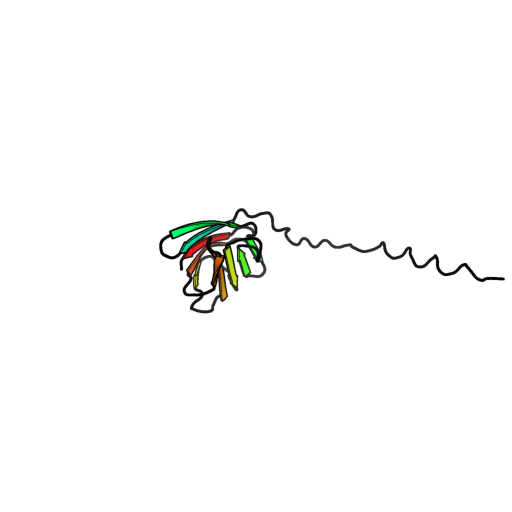00 57.50 121 THR A N 1
ATOM 894 C CA . THR A 1 121 ? 0.098 5.872 3.104 1.00 57.50 121 THR A CA 1
ATOM 895 C C . THR A 1 121 ? -1.201 5.467 2.423 1.00 57.50 121 THR A C 1
ATOM 897 O O . THR A 1 121 ? -1.336 5.576 1.205 1.00 57.50 121 THR A O 1
ATOM 900 N N . PHE A 1 122 ? -2.182 5.028 3.200 1.00 56.75 122 PHE A N 1
ATOM 901 C CA . PHE A 1 122 ? -3.529 4.747 2.715 1.00 56.75 122 PHE A CA 1
ATOM 902 C C . PHE A 1 122 ? -4.548 5.586 3.498 1.00 56.75 122 PHE A C 1
ATOM 904 O O . PHE A 1 122 ? -4.364 5.853 4.683 1.00 56.75 122 PHE A O 1
ATOM 911 N N . SER A 1 123 ? -5.644 5.983 2.855 1.00 57.69 123 SER A N 1
ATOM 912 C CA . SER A 1 123 ? -6.786 6.639 3.505 1.00 57.69 123 SER A CA 1
ATOM 913 C C . SER A 1 123 ? -8.100 6.241 2.833 1.00 57.69 123 SER A C 1
ATOM 915 O O . SER A 1 123 ? -8.159 6.265 1.601 1.00 57.69 123 SER A O 1
ATOM 917 N N . GLY A 1 124 ? -9.141 5.949 3.616 1.00 52.19 124 GLY A N 1
ATOM 918 C CA . GLY A 1 124 ? -10.492 5.616 3.150 1.00 52.19 124 GLY A CA 1
ATOM 919 C C . GLY A 1 124 ? -11.555 5.898 4.204 1.00 52.19 124 GLY A C 1
ATOM 920 O O . GLY A 1 124 ? -11.195 5.978 5.400 1.00 52.19 124 GLY A O 1
#